Protein AF-A0A9X3PUM6-F1 (afdb_monomer_lite)

pLDDT: mean 88.61, std 7.75, range [57.03, 95.06]

Structure (mmCIF, N/CA/C/O backbone):
data_AF-A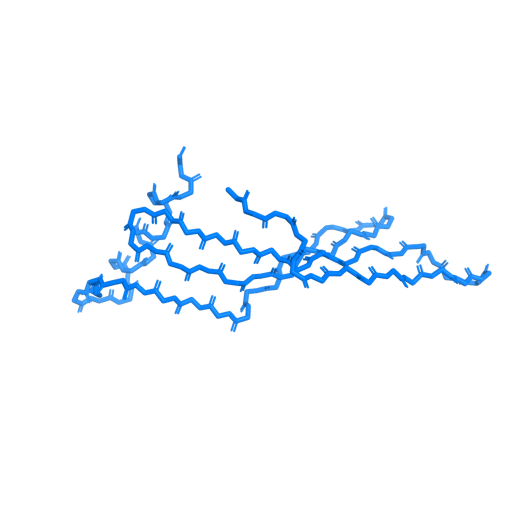0A9X3PUM6-F1
#
_entry.id   AF-A0A9X3PUM6-F1
#
loop_
_atom_site.group_PDB
_atom_site.id
_atom_site.type_symbol
_atom_site.label_atom_id
_atom_site.label_alt_id
_atom_site.label_comp_id
_atom_site.label_asym_id
_atom_site.label_entity_id
_atom_site.label_seq_id
_atom_site.pdbx_PDB_ins_code
_atom_site.Cartn_x
_atom_site.Cartn_y
_atom_site.Cartn_z
_atom_site.occupancy
_atom_site.B_iso_or_equiv
_atom_site.auth_seq_id
_atom_site.auth_comp_id
_atom_site.auth_asym_id
_atom_site.auth_atom_id
_atom_site.pdbx_PDB_model_num
ATOM 1 N N . LEU A 1 1 ? -6.169 -11.815 4.201 1.00 64.31 1 LEU A N 1
ATOM 2 C CA . LEU A 1 1 ? -5.618 -11.001 3.097 1.00 64.31 1 LEU A CA 1
ATOM 3 C C . LEU A 1 1 ? -5.990 -11.673 1.792 1.00 64.31 1 LEU A C 1
ATOM 5 O O . LEU A 1 1 ? -5.778 -12.880 1.688 1.00 64.31 1 LEU A O 1
ATOM 9 N N . THR A 1 2 ? -6.525 -10.925 0.836 1.00 69.75 2 THR A N 1
ATOM 10 C CA . THR A 1 2 ? -6.719 -11.434 -0.525 1.00 69.75 2 THR A CA 1
ATOM 11 C C . THR A 1 2 ? -5.609 -10.861 -1.395 1.00 69.75 2 THR A C 1
ATOM 13 O O . THR A 1 2 ? -5.434 -9.646 -1.464 1.00 69.75 2 THR A O 1
ATOM 16 N N . PHE A 1 3 ? -4.834 -11.742 -2.025 1.00 62.47 3 PHE A N 1
ATOM 17 C CA . PHE A 1 3 ? -3.765 -11.371 -2.947 1.00 62.47 3 PHE A CA 1
ATOM 18 C C . PHE A 1 3 ? -4.302 -11.494 -4.375 1.00 62.47 3 PHE A C 1
ATOM 20 O O . PHE A 1 3 ? -4.755 -12.575 -4.748 1.00 62.47 3 PHE A O 1
ATOM 27 N N . GLY A 1 4 ? -4.244 -10.423 -5.171 1.00 57.03 4 GLY A N 1
ATOM 28 C CA . GLY A 1 4 ? -4.461 -10.529 -6.619 1.00 57.03 4 GLY A CA 1
ATOM 29 C C . GLY A 1 4 ? -5.737 -9.895 -7.167 1.00 57.03 4 GLY A C 1
ATOM 30 O O . GLY A 1 4 ? -6.408 -10.510 -7.992 1.00 57.03 4 GLY A O 1
ATOM 31 N N . LEU A 1 5 ? -6.046 -8.654 -6.779 1.00 67.62 5 LEU A N 1
ATOM 32 C CA . LEU A 1 5 ? -6.952 -7.821 -7.589 1.00 67.62 5 LEU A CA 1
ATOM 33 C C . LEU A 1 5 ? -6.264 -7.332 -8.876 1.00 67.62 5 LEU A C 1
ATOM 35 O O . LEU A 1 5 ? -6.915 -7.133 -9.897 1.00 67.62 5 LEU A O 1
ATOM 39 N N . GLY A 1 6 ? -4.939 -7.199 -8.830 1.00 79.12 6 GLY A N 1
ATOM 40 C CA . GLY A 1 6 ? -4.084 -6.797 -9.935 1.00 79.12 6 GLY A CA 1
ATOM 41 C C . GLY A 1 6 ? -2.621 -6.971 -9.544 1.00 79.12 6 GLY A C 1
ATOM 42 O O . GLY A 1 6 ? -2.269 -6.947 -8.362 1.00 79.12 6 GLY A O 1
ATOM 43 N N . GLY A 1 7 ? -1.771 -7.210 -10.533 1.00 87.25 7 GLY A N 1
ATOM 44 C CA . GLY A 1 7 ? -0.334 -7.313 -10.341 1.00 87.25 7 GLY A CA 1
ATOM 45 C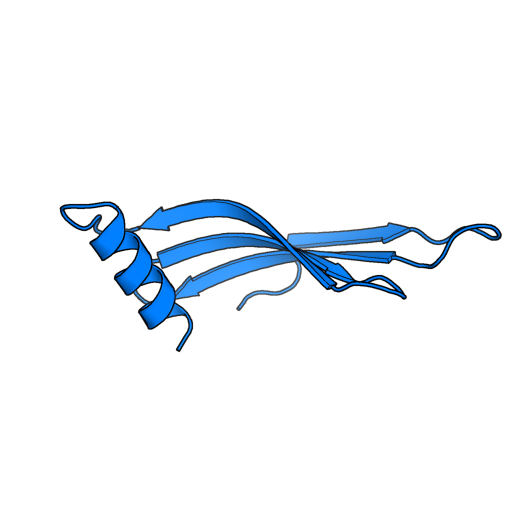 C . GLY A 1 7 ? 0.375 -6.751 -11.558 1.00 87.25 7 GLY A C 1
ATOM 46 O O . GLY A 1 7 ? 0.029 -7.084 -12.691 1.00 87.25 7 GLY A O 1
ATOM 47 N N . GLU A 1 8 ? 1.359 -5.900 -11.320 1.00 91.38 8 GLU A N 1
ATOM 48 C CA . GLU A 1 8 ? 2.193 -5.299 -12.351 1.00 91.38 8 GLU A CA 1
ATOM 49 C C . GLU A 1 8 ? 3.651 -5.658 -12.074 1.00 91.38 8 GLU A C 1
ATOM 51 O O . GLU A 1 8 ? 4.062 -5.845 -10.928 1.00 91.38 8 GLU A O 1
ATOM 56 N N . TYR A 1 9 ? 4.465 -5.740 -13.117 1.00 91.81 9 TYR A N 1
ATOM 57 C CA . TYR A 1 9 ? 5.905 -5.869 -12.955 1.00 91.81 9 TYR A CA 1
ATOM 58 C C . TYR A 1 9 ? 6.624 -4.981 -13.962 1.00 91.81 9 TYR A C 1
ATOM 60 O O . TYR A 1 9 ? 6.167 -4.789 -15.087 1.00 91.81 9 TYR A O 1
ATOM 68 N N . VAL A 1 10 ? 7.769 -4.450 -13.547 1.00 91.75 10 VAL A N 1
ATOM 69 C CA . VAL A 1 10 ? 8.705 -3.745 -14.419 1.00 91.75 10 VAL A CA 1
ATOM 70 C C . VAL A 1 10 ? 9.926 -4.631 -14.569 1.00 91.75 10 VAL A C 1
ATOM 72 O O . VAL A 1 10 ? 10.572 -4.977 -13.579 1.00 91.75 10 VAL A O 1
ATOM 75 N N . 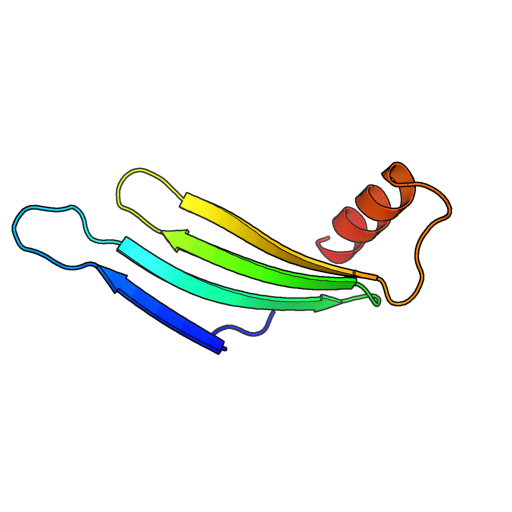LEU A 1 11 ? 10.220 -5.004 -15.811 1.00 92.56 11 LEU A N 1
ATOM 76 C CA . LEU A 1 11 ? 11.405 -5.765 -16.174 1.00 92.56 11 LEU A CA 1
ATOM 77 C C . LEU A 1 11 ? 11.961 -5.205 -17.481 1.00 92.56 11 LEU A C 1
ATOM 79 O O . LEU A 1 11 ? 11.359 -5.365 -18.540 1.00 92.56 11 LEU A O 1
ATOM 83 N N . ASP A 1 12 ? 13.108 -4.547 -17.383 1.00 90.44 12 ASP A N 1
ATOM 84 C CA . ASP A 1 12 ? 13.870 -4.025 -18.512 1.00 90.44 12 ASP A CA 1
ATOM 85 C C . ASP A 1 12 ? 15.358 -4.335 -18.304 1.00 90.44 12 ASP A C 1
ATOM 87 O O . ASP A 1 12 ? 15.797 -4.635 -17.195 1.00 90.44 12 ASP A O 1
ATOM 91 N N . TRP A 1 13 ? 16.144 -4.264 -19.373 1.00 91.88 13 TRP A N 1
ATOM 92 C CA . TRP A 1 13 ? 17.569 -4.583 -19.371 1.00 91.88 13 TRP A CA 1
ATOM 93 C C . TRP A 1 13 ? 18.407 -3.645 -18.504 1.00 91.88 13 TRP A C 1
ATOM 95 O O . TRP A 1 13 ? 19.436 -4.062 -17.980 1.00 91.88 13 TRP A O 1
ATOM 105 N N . ASN A 1 14 ? 17.987 -2.387 -18.364 1.00 93.50 14 ASN A N 1
ATOM 106 C CA . ASN A 1 14 ? 18.791 -1.346 -17.723 1.00 93.50 14 ASN A CA 1
ATOM 107 C C . ASN A 1 14 ? 18.244 -0.904 -16.361 1.00 93.50 14 ASN A C 1
ATOM 109 O O . ASN A 1 14 ? 18.768 0.043 -15.775 1.00 93.50 14 ASN A O 1
ATOM 113 N N . THR A 1 15 ? 17.186 -1.546 -15.856 1.00 88.44 15 THR A N 1
ATOM 114 C CA . THR A 1 15 ? 16.556 -1.175 -14.581 1.00 88.44 15 THR A CA 1
ATOM 115 C C . THR A 1 15 ? 16.392 -2.390 -13.679 1.00 88.44 15 THR A C 1
ATOM 117 O O . THR A 1 15 ? 16.217 -3.516 -14.142 1.00 88.44 15 THR A O 1
ATOM 120 N N . ALA A 1 16 ? 16.465 -2.166 -12.367 1.00 91.50 16 ALA A N 1
ATOM 121 C CA . ALA A 1 16 ? 16.213 -3.224 -11.404 1.00 91.50 16 ALA A CA 1
ATOM 122 C C . ALA A 1 16 ? 14.744 -3.678 -11.481 1.00 91.50 16 ALA A C 1
ATOM 124 O O . ALA A 1 16 ? 13.853 -2.825 -11.575 1.00 91.50 16 ALA A O 1
ATOM 125 N N . PRO A 1 17 ? 14.479 -4.995 -11.413 1.00 93.25 17 PRO A N 1
ATOM 126 C CA . PRO A 1 17 ? 13.126 -5.511 -11.501 1.00 93.25 17 PRO A CA 1
ATOM 127 C C . PRO A 1 17 ? 12.280 -5.007 -10.335 1.00 93.25 17 PRO A C 1
ATOM 129 O O . PRO A 1 17 ? 12.755 -4.879 -9.200 1.00 93.25 17 PRO A O 1
ATOM 132 N N . LYS A 1 18 ? 11.006 -4.753 -10.620 1.00 94.62 18 LYS A N 1
ATOM 133 C CA . LYS A 1 18 ? 10.013 -4.382 -9.612 1.00 94.62 18 LYS A CA 1
ATOM 134 C C . LYS A 1 18 ? 8.748 -5.190 -9.805 1.00 94.62 18 LYS A C 1
ATOM 136 O O . LYS A 1 18 ? 8.332 -5.420 -10.937 1.00 94.62 18 LYS A O 1
ATOM 141 N N . VAL A 1 19 ? 8.124 -5.581 -8.705 1.00 94.38 19 VAL A N 1
ATOM 142 C CA . VAL A 1 19 ? 6.820 -6.247 -8.687 1.00 94.38 19 VAL A CA 1
ATOM 143 C C . VAL A 1 19 ? 5.892 -5.417 -7.819 1.00 94.38 19 VAL A C 1
ATOM 145 O O . VAL A 1 19 ? 6.238 -5.088 -6.690 1.00 94.38 19 VAL A O 1
ATOM 148 N N . MET A 1 20 ? 4.728 -5.069 -8.345 1.00 94.44 20 MET A N 1
ATOM 149 C CA . MET A 1 20 ? 3.686 -4.335 -7.641 1.00 94.44 20 MET A CA 1
ATOM 150 C C . MET A 1 20 ? 2.465 -5.234 -7.527 1.00 94.44 20 MET A C 1
ATOM 152 O O . MET A 1 20 ? 2.005 -5.792 -8.522 1.00 94.44 20 MET A O 1
ATOM 156 N N . LEU A 1 21 ? 1.950 -5.388 -6.316 1.00 93.25 21 LEU A N 1
ATOM 157 C CA . LEU A 1 21 ? 0.792 -6.220 -6.022 1.00 93.25 21 LEU A CA 1
ATOM 158 C C . LEU A 1 21 ? -0.284 -5.352 -5.392 1.00 93.25 21 LEU A C 1
ATOM 160 O O . LEU A 1 21 ? -0.037 -4.729 -4.361 1.00 93.25 21 LEU A O 1
ATOM 164 N N . ASP A 1 22 ? -1.472 -5.348 -5.984 1.00 92.62 22 ASP A N 1
ATOM 165 C CA . ASP A 1 22 ? -2.635 -4.712 -5.380 1.00 92.62 22 ASP A CA 1
ATOM 166 C C . ASP A 1 22 ? -3.301 -5.694 -4.414 1.00 92.62 22 ASP A C 1
ATOM 168 O O . ASP A 1 22 ? -3.672 -6.824 -4.768 1.00 92.62 22 ASP A O 1
ATOM 172 N N . LEU A 1 23 ? -3.412 -5.252 -3.166 1.00 91.88 23 LEU A N 1
ATOM 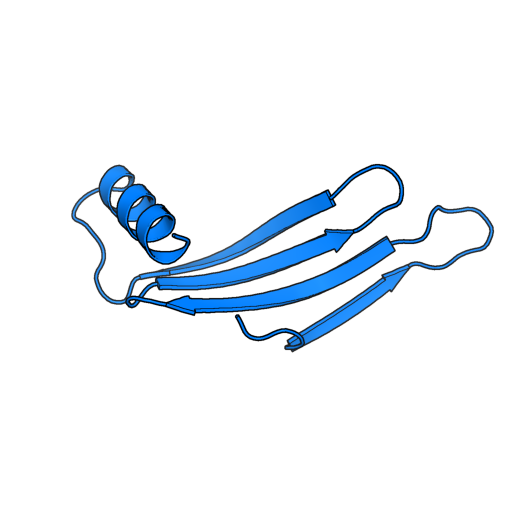173 C CA . LEU A 1 23 ? -3.831 -6.049 -2.028 1.00 91.88 23 LEU A CA 1
ATOM 174 C C . LEU A 1 23 ? -5.077 -5.448 -1.396 1.00 91.88 23 LEU A C 1
ATOM 176 O O . LEU A 1 23 ? -5.210 -4.234 -1.235 1.00 91.88 23 LEU A O 1
ATOM 180 N N . GLU A 1 24 ? -5.976 -6.342 -1.002 1.00 91.94 24 GLU A N 1
ATOM 181 C CA . GLU A 1 24 ? -7.149 -6.000 -0.217 1.00 91.94 24 GLU A CA 1
ATOM 182 C C . GLU A 1 24 ? -7.075 -6.680 1.145 1.00 91.94 24 GLU A C 1
ATOM 184 O O . GLU A 1 24 ? -6.812 -7.885 1.297 1.00 91.94 24 GLU A O 1
ATOM 189 N N . PHE A 1 25 ? -7.359 -5.874 2.154 1.00 90.94 25 PHE A N 1
ATOM 190 C CA . PHE A 1 25 ? -7.502 -6.293 3.523 1.00 90.94 25 PHE A CA 1
ATOM 191 C C . PHE A 1 25 ? -8.903 -5.967 4.020 1.00 90.94 25 PHE A C 1
ATOM 193 O O . PHE A 1 25 ? -9.406 -4.858 3.859 1.00 90.94 25 PHE A O 1
ATOM 200 N N . SER A 1 26 ? -9.520 -6.957 4.650 1.00 91.44 26 SER A N 1
ATOM 201 C CA . SER A 1 26 ? -10.802 -6.827 5.319 1.00 91.44 26 SER A CA 1
ATOM 202 C C . SER A 1 26 ? -10.742 -7.642 6.599 1.00 91.44 26 SER A C 1
ATOM 204 O O . SER A 1 26 ? -10.731 -8.872 6.538 1.00 91.44 26 SER A O 1
ATOM 206 N N . ASN A 1 27 ? -10.694 -6.972 7.745 1.00 91.62 27 ASN A N 1
ATOM 207 C CA . ASN A 1 27 ? -10.745 -7.612 9.057 1.00 91.62 27 ASN A CA 1
ATOM 208 C C . ASN A 1 27 ? -11.400 -6.674 10.069 1.00 91.62 27 ASN A C 1
ATOM 210 O O . ASN A 1 27 ? -11.197 -5.468 9.993 1.00 91.62 27 ASN A O 1
ATOM 214 N N . MET A 1 28 ? -12.172 -7.211 11.016 1.00 89.19 28 MET A N 1
ATOM 215 C CA . MET A 1 28 ? -12.772 -6.435 12.117 1.00 89.19 28 MET A CA 1
ATOM 216 C C . MET A 1 28 ? -13.519 -5.156 11.671 1.00 89.19 28 MET A C 1
ATOM 218 O O . MET A 1 28 ? -13.518 -4.145 12.364 1.00 89.19 28 MET A O 1
ATOM 222 N N . GLY A 1 29 ? -14.146 -5.175 10.489 1.00 89.25 29 GLY A N 1
ATOM 223 C CA . GLY A 1 29 ? -14.831 -4.002 9.930 1.00 89.25 29 GLY A CA 1
ATOM 224 C C . GLY A 1 29 ? -13.903 -2.914 9.369 1.00 89.25 29 GLY A C 1
ATOM 225 O O . GLY A 1 29 ? -14.386 -1.863 8.956 1.00 89.25 29 GLY A O 1
ATOM 226 N N . VAL A 1 30 ? -12.596 -3.155 9.319 1.00 91.25 30 VAL A N 1
ATOM 227 C CA . VAL A 1 30 ? -11.601 -2.314 8.652 1.00 91.25 30 VAL A CA 1
ATOM 228 C C . VAL A 1 30 ? -11.348 -2.867 7.254 1.00 91.25 30 VAL A C 1
ATOM 230 O O . VAL A 1 30 ? -10.975 -4.030 7.098 1.00 91.25 30 VAL A O 1
ATOM 233 N N . ASN A 1 31 ? -11.543 -2.030 6.237 1.00 92.50 31 ASN A N 1
ATOM 234 C CA . ASN A 1 31 ? -11.244 -2.342 4.845 1.00 92.50 31 ASN A CA 1
ATOM 235 C C . ASN A 1 31 ? -10.126 -1.438 4.334 1.00 92.50 31 ASN A C 1
ATOM 237 O O . ASN A 1 31 ? -10.266 -0.216 4.365 1.00 92.50 31 ASN A O 1
ATOM 241 N N . ALA A 1 32 ? -9.052 -2.026 3.822 1.00 91.88 32 ALA A N 1
ATOM 242 C CA . ALA A 1 32 ? -7.929 -1.299 3.251 1.00 91.88 32 ALA A CA 1
ATOM 243 C C . ALA A 1 32 ? -7.558 -1.866 1.879 1.00 91.88 32 ALA A C 1
ATOM 245 O O . ALA A 1 32 ? -7.447 -3.080 1.716 1.00 91.88 32 ALA A O 1
ATOM 246 N N . TYR A 1 33 ? -7.330 -0.972 0.921 1.00 92.44 33 TYR A N 1
ATOM 247 C CA . TYR A 1 33 ? -6.705 -1.289 -0.358 1.00 92.44 33 TYR A CA 1
ATOM 248 C C . TYR A 1 33 ? -5.343 -0.625 -0.401 1.00 92.44 33 TYR A C 1
ATOM 250 O O . TYR A 1 33 ? -5.235 0.588 -0.193 1.00 92.44 33 TYR A O 1
ATOM 258 N N . PHE A 1 34 ? -4.317 -1.416 -0.672 1.00 93.00 34 PHE A N 1
ATOM 259 C CA . PHE A 1 34 ? -2.951 -0.932 -0.736 1.00 93.00 34 PHE A CA 1
ATOM 260 C C . PHE A 1 34 ? -2.160 -1.659 -1.812 1.00 93.00 34 PHE A C 1
ATOM 262 O O . PHE A 1 34 ? -2.446 -2.809 -2.146 1.00 93.00 34 PHE A O 1
ATOM 269 N N . ARG A 1 35 ? -1.147 -0.982 -2.336 1.00 93.88 35 ARG A N 1
ATOM 270 C CA . ARG A 1 35 ? -0.189 -1.543 -3.278 1.00 93.88 35 ARG A CA 1
ATOM 271 C C . ARG A 1 35 ? 1.105 -1.862 -2.548 1.00 93.88 35 ARG A C 1
ATOM 273 O O . ARG A 1 35 ? 1.686 -1.001 -1.895 1.00 93.88 35 ARG A O 1
ATOM 280 N N . LEU A 1 36 ? 1.555 -3.103 -2.669 1.00 93.69 36 LEU A N 1
ATOM 281 C CA . LEU A 1 36 ? 2.871 -3.539 -2.221 1.00 93.69 36 LEU A CA 1
ATOM 282 C C . LEU A 1 36 ? 3.828 -3.496 -3.407 1.00 93.69 36 LEU A C 1
ATOM 284 O O . LEU A 1 36 ? 3.655 -4.259 -4.355 1.00 93.69 36 LEU A O 1
ATOM 288 N N . THR A 1 37 ? 4.853 -2.657 -3.331 1.00 94.56 37 THR A N 1
ATOM 289 C CA . THR A 1 37 ? 5.924 -2.595 -4.327 1.00 94.56 37 THR A CA 1
ATOM 290 C C . THR A 1 37 ? 7.181 -3.234 -3.762 1.00 94.56 37 THR A C 1
ATOM 292 O O . THR A 1 37 ? 7.748 -2.772 -2.774 1.00 94.56 37 THR A O 1
ATOM 295 N N . LEU A 1 38 ? 7.634 -4.297 -4.413 1.00 94.50 38 LEU A N 1
ATOM 296 C CA . LEU A 1 38 ? 8.872 -5.004 -4.119 1.00 94.50 38 LEU A CA 1
ATOM 297 C C . LEU A 1 38 ? 9.899 -4.645 -5.187 1.00 94.50 38 LEU A C 1
ATOM 299 O O . LEU A 1 38 ? 9.664 -4.851 -6.379 1.00 94.50 38 LEU A O 1
ATOM 303 N N . SER A 1 39 ? 11.041 -4.120 -4.763 1.00 93.88 39 SER A N 1
ATOM 304 C CA . SER A 1 39 ? 12.186 -3.836 -5.625 1.00 93.88 39 SER A CA 1
ATOM 305 C C . SER A 1 39 ? 13.460 -4.438 -5.036 1.00 93.88 39 SER A C 1
ATOM 307 O O . SER A 1 39 ? 13.451 -4.976 -3.930 1.00 93.88 39 SER A O 1
ATOM 309 N N . SER A 1 40 ? 14.571 -4.348 -5.766 1.00 90.38 40 SER A N 1
ATOM 310 C CA . SER A 1 40 ? 15.866 -4.838 -5.281 1.00 90.38 40 SER A CA 1
ATOM 311 C C . SER A 1 40 ? 16.373 -4.115 -4.031 1.00 90.38 40 SER A C 1
ATOM 313 O O . SER A 1 40 ? 17.143 -4.696 -3.274 1.00 90.38 40 SER A O 1
ATOM 315 N N . GLU A 1 41 ? 15.983 -2.855 -3.830 1.00 90.44 41 GLU A N 1
ATOM 316 C CA . GLU A 1 41 ? 16.541 -1.990 -2.780 1.00 90.44 41 GLU A CA 1
ATOM 317 C C . GLU A 1 41 ? 15.533 -1.649 -1.684 1.00 90.44 41 GLU A C 1
ATOM 319 O O . GLU A 1 41 ? 15.919 -1.375 -0.549 1.00 90.44 41 GLU A O 1
ATOM 324 N N . SER A 1 42 ? 14.240 -1.664 -2.006 1.00 92.56 42 SER A N 1
ATOM 325 C CA . SER A 1 42 ? 13.190 -1.274 -1.075 1.00 92.56 42 SER A CA 1
ATOM 326 C C . SER A 1 42 ? 11.938 -2.127 -1.212 1.00 92.56 42 SER A C 1
ATOM 328 O O . SER A 1 42 ? 11.635 -2.703 -2.261 1.00 92.56 42 SER A O 1
ATOM 330 N N . THR A 1 43 ? 11.194 -2.160 -0.114 1.00 94.50 43 THR A N 1
ATOM 331 C CA . THR A 1 43 ? 9.801 -2.587 -0.076 1.00 94.50 43 THR A CA 1
ATOM 332 C C . THR A 1 43 ? 8.963 -1.392 0.343 1.00 94.50 43 THR A C 1
ATOM 334 O O . THR A 1 43 ? 9.285 -0.730 1.329 1.00 94.50 43 THR A O 1
ATOM 337 N N . GLU A 1 44 ? 7.909 -1.116 -0.408 1.00 95.06 44 GLU A N 1
ATOM 338 C CA . GLU A 1 44 ? 7.033 0.030 -0.200 1.00 95.06 44 GLU A CA 1
ATOM 339 C C . GLU A 1 44 ? 5.578 -0.429 -0.125 1.00 95.06 44 GLU A C 1
ATOM 341 O O . GLU A 1 44 ? 5.171 -1.351 -0.833 1.00 95.06 44 GLU A O 1
ATOM 346 N N . ILE A 1 45 ? 4.805 0.213 0.748 1.00 93.81 45 ILE A N 1
ATOM 347 C CA . ILE A 1 45 ? 3.364 0.011 0.879 1.00 93.81 45 ILE A CA 1
ATOM 348 C C . ILE A 1 45 ? 2.699 1.363 0.650 1.00 93.81 45 ILE A C 1
ATOM 350 O O . ILE A 1 45 ? 2.923 2.291 1.425 1.00 93.81 45 ILE A O 1
ATOM 354 N N . ASP A 1 46 ? 1.866 1.449 -0.381 1.00 93.88 46 ASP A N 1
ATOM 355 C CA . ASP A 1 46 ? 1.053 2.626 -0.678 1.00 93.88 46 ASP A CA 1
ATOM 356 C C . ASP A 1 46 ? -0.414 2.339 -0.339 1.00 93.88 46 ASP A C 1
ATOM 358 O O . ASP A 1 46 ? -1.027 1.429 -0.899 1.00 93.88 46 ASP A O 1
ATOM 362 N N . LEU A 1 47 ? -0.976 3.079 0.618 1.00 92.31 47 LEU A N 1
ATOM 363 C CA . LEU A 1 47 ? -2.356 2.914 1.066 1.00 92.31 47 LEU A CA 1
ATOM 364 C C . LEU A 1 47 ? -3.283 3.809 0.236 1.00 92.31 47 LEU A C 1
ATOM 366 O O . LEU A 1 47 ? -3.431 4.997 0.515 1.00 92.31 47 LEU A O 1
ATOM 370 N N . HIS A 1 48 ? -3.968 3.221 -0.742 1.00 91.56 48 HIS A N 1
ATOM 371 C CA . HIS A 1 48 ? -4.850 3.958 -1.649 1.00 91.56 48 HIS A CA 1
ATOM 372 C C . HIS A 1 48 ? -6.205 4.304 -1.026 1.00 91.56 48 HIS A C 1
ATOM 374 O O . HIS A 1 48 ? -6.761 5.374 -1.275 1.00 91.56 48 HIS A O 1
ATOM 380 N N . HIS A 1 49 ? -6.781 3.386 -0.249 1.00 91.00 49 HIS A N 1
ATOM 381 C CA . HIS A 1 49 ? -8.100 3.582 0.344 1.00 91.00 49 HIS A CA 1
ATOM 382 C C . HIS A 1 49 ? -8.216 2.857 1.678 1.00 91.00 49 HIS A C 1
ATOM 384 O O . HI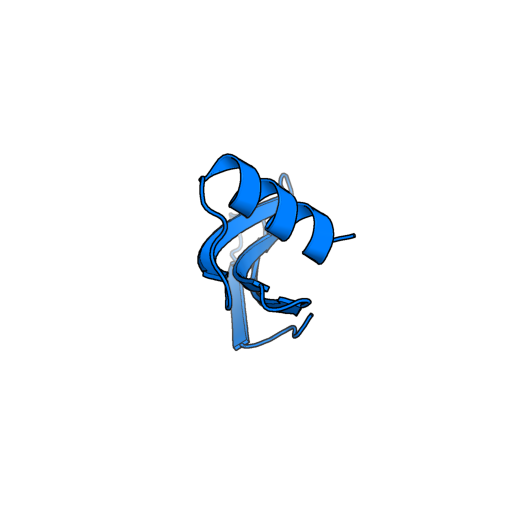S A 1 49 ? -7.812 1.703 1.808 1.00 91.00 49 HIS A O 1
ATOM 390 N N . LEU A 1 50 ? -8.833 3.525 2.651 1.00 91.94 50 LEU A N 1
ATOM 391 C CA . LEU A 1 50 ? -9.102 2.992 3.978 1.00 91.94 50 LEU A CA 1
ATOM 392 C C . LEU A 1 50 ? -10.527 3.353 4.398 1.00 91.94 50 LEU A C 1
ATOM 394 O O . LEU A 1 50 ? -10.927 4.516 4.347 1.00 91.94 50 LEU A O 1
ATOM 398 N N . ARG A 1 51 ? -11.280 2.353 4.850 1.00 91.19 51 ARG A N 1
ATOM 399 C CA . ARG A 1 51 ? -12.647 2.496 5.344 1.00 91.19 51 ARG A CA 1
ATOM 400 C C . ARG A 1 51 ? -12.824 1.731 6.647 1.00 91.19 51 ARG A C 1
ATOM 402 O O . ARG A 1 51 ? -12.335 0.617 6.796 1.00 91.19 51 ARG A O 1
ATOM 409 N N . PHE A 1 52 ? -13.613 2.313 7.539 1.00 91.12 52 PHE A N 1
ATOM 410 C CA . PHE A 1 52 ? -14.081 1.684 8.767 1.00 91.12 52 PHE A CA 1
ATOM 411 C C . PHE A 1 52 ? -15.598 1.504 8.684 1.00 91.12 52 PHE A C 1
ATOM 413 O O . PHE A 1 52 ? -16.303 2.417 8.247 1.00 91.12 52 PHE A O 1
ATOM 420 N N . ALA A 1 53 ? -16.099 0.332 9.070 1.00 87.19 53 ALA A N 1
ATOM 421 C CA . ALA A 1 53 ? -17.531 0.062 9.175 1.00 87.19 53 ALA A CA 1
ATOM 422 C C . ALA A 1 53 ? -18.172 0.925 10.273 1.00 87.19 53 ALA A C 1
ATOM 424 O O . ALA A 1 53 ? -19.229 1.509 10.050 1.00 87.19 53 ALA A O 1
ATOM 425 N N . GLU A 1 54 ? -17.480 1.070 11.405 1.00 86.44 54 GLU A N 1
ATOM 426 C CA . GLU A 1 54 ? -17.787 2.039 12.454 1.00 86.44 54 GLU A CA 1
ATOM 427 C C . GLU A 1 54 ? -16.566 2.931 12.677 1.00 86.44 54 GLU A C 1
ATOM 429 O O . GLU A 1 54 ? -15.482 2.461 13.018 1.00 86.44 54 GLU A O 1
ATOM 434 N N . THR A 1 55 ? -16.722 4.232 12.441 1.00 77.25 55 THR A N 1
ATOM 435 C CA . THR A 1 55 ? -15.657 5.204 12.693 1.00 77.25 55 THR A CA 1
ATOM 436 C C . THR A 1 55 ? -15.590 5.521 14.180 1.00 77.25 55 THR A C 1
ATOM 438 O O . THR A 1 55 ? -16.613 5.843 14.788 1.00 77.25 55 THR A O 1
ATOM 441 N N . GLY A 1 56 ? -14.386 5.524 14.748 1.00 76.81 56 GLY A N 1
ATOM 442 C CA . GLY A 1 56 ? -14.141 6.114 16.057 1.00 76.81 56 GLY A CA 1
ATOM 443 C C . GLY A 1 56 ? 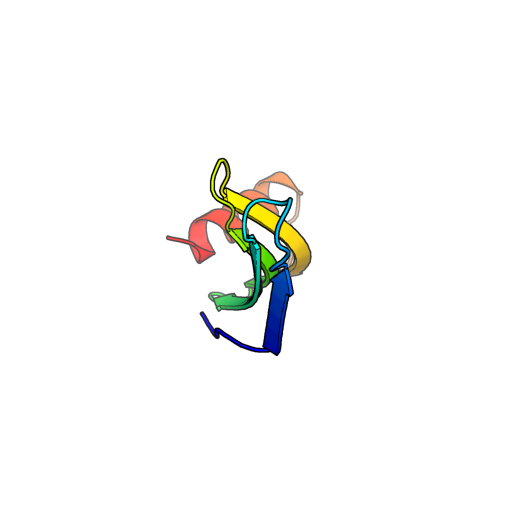-14.463 7.612 16.074 1.00 76.81 56 GLY A C 1
ATOM 444 O O . GLY A 1 56 ? -14.604 8.269 15.041 1.00 76.81 56 GLY A O 1
ATOM 445 N N . HIS A 1 57 ? -14.543 8.180 17.272 1.00 83.31 57 HIS A N 1
ATOM 446 C CA . HIS A 1 57 ? -14.849 9.595 17.487 1.00 83.31 57 HIS A CA 1
ATOM 447 C C . HIS A 1 57 ? -13.652 10.523 17.216 1.00 83.31 57 HIS A C 1
ATOM 449 O O . HIS A 1 57 ? -13.798 11.744 17.269 1.00 83.31 57 HIS A O 1
ATOM 455 N N . SER A 1 58 ? -12.464 9.973 16.937 1.00 89.31 58 SER A N 1
ATOM 456 C CA . SER A 1 58 ? -11.271 10.743 16.578 1.00 89.31 58 SER A CA 1
ATOM 457 C C . SER A 1 58 ? -10.331 9.978 15.632 1.00 89.31 58 SER A C 1
ATOM 459 O O . SER A 1 58 ? -10.347 8.744 15.606 1.00 89.31 58 SER A O 1
ATOM 461 N N . PRO A 1 59 ? -9.447 10.679 14.893 1.00 87.19 59 PRO A N 1
ATOM 462 C CA . PRO A 1 59 ? -8.438 10.037 14.048 1.00 87.19 59 PRO A CA 1
ATOM 463 C C . PRO A 1 59 ? -7.529 9.067 14.812 1.00 87.19 59 PRO A C 1
ATOM 465 O O . PRO A 1 59 ? -7.212 8.000 14.302 1.00 87.19 59 PRO A O 1
ATOM 468 N N . ALA A 1 60 ? -7.165 9.395 16.056 1.00 91.00 60 ALA A N 1
ATOM 469 C CA . ALA A 1 60 ? -6.327 8.532 16.887 1.00 91.00 60 ALA A CA 1
ATOM 470 C C . ALA A 1 60 ? -7.009 7.192 17.210 1.00 91.00 60 ALA A C 1
ATOM 472 O O . ALA A 1 60 ? -6.356 6.150 17.214 1.00 91.00 60 ALA A O 1
ATOM 473 N N . GLN A 1 61 ? -8.328 7.205 17.432 1.00 89.25 61 GLN A N 1
ATOM 474 C CA . GLN A 1 61 ? -9.102 5.979 17.633 1.00 89.25 61 GLN A CA 1
ATOM 475 C C . GLN A 1 61 ? -9.165 5.138 16.354 1.00 89.25 61 GLN A C 1
ATOM 477 O O . GLN A 1 61 ? -9.012 3.924 16.426 1.00 89.25 61 GLN A O 1
ATOM 482 N N . ASN A 1 62 ? -9.301 5.767 15.183 1.00 88.31 62 ASN A N 1
ATOM 483 C CA . ASN A 1 62 ? -9.260 5.050 13.904 1.00 88.31 62 ASN A CA 1
ATOM 484 C C . ASN A 1 62 ? -7.891 4.399 13.653 1.00 88.31 62 ASN A C 1
ATOM 486 O O . ASN A 1 62 ? -7.834 3.265 13.185 1.00 88.31 62 ASN A O 1
ATOM 490 N N . THR A 1 63 ? -6.790 5.064 14.016 1.00 89.56 63 THR A N 1
ATOM 491 C CA . THR A 1 63 ? -5.447 4.464 13.943 1.00 89.56 63 THR A CA 1
ATOM 492 C C . THR A 1 63 ? -5.313 3.257 14.873 1.00 89.56 63 THR A C 1
ATOM 494 O O . THR A 1 63 ? -4.716 2.257 14.483 1.00 89.56 63 THR A O 1
ATOM 497 N N . ALA A 1 64 ? -5.895 3.311 16.075 1.00 90.69 64 ALA A N 1
ATOM 498 C CA . ALA A 1 64 ? -5.900 2.173 16.995 1.00 90.69 64 ALA A CA 1
ATOM 499 C C . ALA A 1 64 ? -6.729 0.992 16.458 1.00 90.69 64 ALA A C 1
ATOM 501 O O . ALA A 1 64 ? -6.274 -0.146 16.530 1.00 90.69 64 ALA A O 1
ATOM 502 N N . LEU A 1 65 ? -7.903 1.258 15.868 1.00 89.19 65 LEU A N 1
ATOM 503 C CA . LEU A 1 65 ? -8.723 0.238 15.197 1.00 89.19 65 LEU A CA 1
ATOM 504 C C . LEU A 1 65 ? -7.979 -0.403 14.019 1.00 89.19 65 LEU A C 1
ATOM 506 O O . LEU A 1 65 ? -8.035 -1.616 13.842 1.00 89.19 65 LEU A O 1
ATOM 510 N N . LEU A 1 66 ? -7.258 0.403 13.231 1.00 89.56 66 LEU A N 1
ATOM 511 C CA . LEU A 1 66 ? -6.426 -0.089 12.136 1.00 89.56 66 LEU A CA 1
ATOM 512 C C . LEU A 1 66 ? -5.321 -1.016 12.650 1.00 89.56 66 LEU A C 1
ATOM 514 O O . LEU A 1 66 ? -5.169 -2.113 12.127 1.00 89.56 66 LEU A O 1
ATOM 518 N N . ALA A 1 67 ? -4.574 -0.584 13.670 1.00 90.31 67 ALA A N 1
ATOM 519 C CA . ALA A 1 67 ? -3.501 -1.378 14.262 1.00 90.31 67 ALA A CA 1
ATOM 520 C C . ALA A 1 67 ? -4.027 -2.712 14.803 1.00 90.31 67 ALA A C 1
ATOM 522 O O . ALA A 1 67 ? -3.489 -3.757 14.457 1.00 90.31 67 ALA A O 1
ATOM 523 N N . GLN A 1 68 ? -5.129 -2.677 15.556 1.00 90.81 68 GLN A N 1
ATOM 524 C CA . GLN A 1 68 ? -5.767 -3.875 16.094 1.00 90.81 68 GLN A CA 1
ATOM 525 C C . GLN A 1 68 ? -6.241 -4.835 14.996 1.00 90.81 68 GLN A C 1
ATOM 527 O O . GLN A 1 68 ? -6.192 -6.043 15.180 1.00 90.81 68 GLN A O 1
ATOM 532 N N . ALA A 1 69 ? -6.696 -4.324 13.850 1.00 88.38 69 ALA A N 1
ATOM 533 C CA . ALA A 1 69 ? -7.111 -5.187 12.752 1.00 88.38 69 ALA A CA 1
ATOM 534 C C . ALA A 1 69 ? -5.925 -5.958 12.133 1.00 88.38 69 ALA A C 1
ATOM 536 O O . ALA A 1 69 ? -6.139 -7.051 11.606 1.00 88.38 69 ALA A O 1
ATOM 537 N N . PHE A 1 70 ? -4.707 -5.405 12.170 1.00 83.38 70 PHE A N 1
ATOM 538 C CA . PHE A 1 70 ? -3.496 -6.012 11.601 1.00 83.38 70 PHE A CA 1
ATOM 539 C C . PHE A 1 70 ? -2.696 -6.899 12.575 1.00 83.38 70 PHE A C 1
ATOM 541 O O . PHE A 1 70 ? -1.729 -7.520 12.129 1.00 83.38 70 PHE A O 1
ATOM 548 N N . GLU A 1 71 ? -3.074 -6.956 13.857 1.00 82.69 71 GLU A N 1
ATOM 549 C CA . GLU A 1 71 ? -2.554 -7.928 14.841 1.00 82.69 71 GLU A CA 1
ATOM 550 C C . GLU A 1 71 ? -3.148 -9.331 14.633 1.00 82.69 71 GLU A C 1
ATOM 552 O O . GLU A 1 71 ? -2.380 -10.310 14.790 1.00 82.69 71 GLU A O 1
#

Foldseek 3Di:
DDWDPDKDWDDDPPDWIKIKTWDWDDFPQKTWTWIWIDTPPDTDIGTPDIDGNDDDPDPVVVVVVVVVRVD

Secondary structure (DSSP, 8-state):
-EEEEEEEEEEETTEEEEEEEEEEEEETTEEEEEEEEEESS-EEEEEEEEEESS--SSHHHHHHHHHHHH-

Sequence (71 aa):
LTFGLGGEYVLDWNTAPKVMLDLEFSNMGVNAYFRLTLSSESTEIDLHHLRFAETGHSPAQNTALLAQAFE

Radius of gyration: 15.06 Å; chains: 1; bounding box: 37×22×37 Å